Protein AF-A0A0U5CI43-F1 (afdb_monomer_lite)

Sequence (119 aa):
MDFSVCGFGSEFVKQALSRGGKVIAKLGFDFPCLIHFTEDEVRIHSEE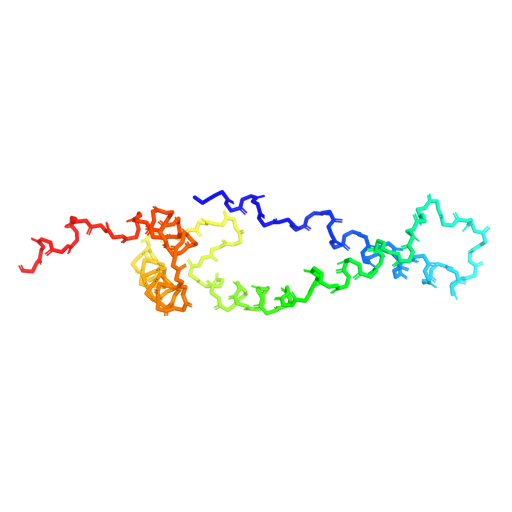SEGWNDVQDFWNSVSLIIFRGGWTLKHLYSDALALFSELRETGLKSMTGKEREDFKKQTQWVVRPDLNSSK

Structure (mmCIF, N/CA/C/O backbone):
data_AF-A0A0U5CI43-F1
#
_entry.id   AF-A0A0U5CI43-F1
#
loop_
_atom_site.group_PDB
_atom_site.id
_atom_site.type_symbol
_atom_site.label_atom_id
_atom_site.label_alt_id
_atom_site.label_comp_id
_atom_site.label_asym_id
_atom_site.label_entity_id
_atom_site.label_seq_id
_atom_site.pdbx_PDB_ins_code
_atom_site.Cartn_x
_atom_site.Cartn_y
_atom_site.Cartn_z
_atom_site.occupancy
_atom_site.B_iso_or_equiv
_atom_site.auth_seq_id
_atom_site.auth_comp_id
_atom_site.auth_asym_id
_atom_site.auth_atom_id
_atom_site.pdbx_PDB_model_num
ATOM 1 N N . MET A 1 1 ? -2.299 8.477 -0.235 1.00 31.72 1 MET A N 1
ATOM 2 C CA . MET A 1 1 ? -1.418 7.444 -0.805 1.00 31.72 1 MET A CA 1
ATOM 3 C C . MET A 1 1 ? -1.264 7.777 -2.263 1.00 31.72 1 MET A C 1
ATOM 5 O O . MET A 1 1 ? -2.241 7.718 -2.998 1.00 31.72 1 MET A O 1
ATOM 9 N N . ASP A 1 2 ? -0.088 8.265 -2.625 1.00 24.02 2 ASP A N 1
ATOM 10 C CA . ASP A 1 2 ? 0.247 8.505 -4.015 1.00 24.02 2 ASP A CA 1
ATOM 11 C C . ASP A 1 2 ? 0.630 7.148 -4.616 1.00 24.02 2 ASP A C 1
ATOM 13 O O . ASP A 1 2 ? 1.730 6.644 -4.397 1.00 24.02 2 ASP A O 1
ATOM 17 N N . PHE A 1 3 ? -0.321 6.495 -5.290 1.00 35.16 3 PHE A N 1
ATOM 18 C CA . PHE A 1 3 ? -0.072 5.225 -5.985 1.00 35.16 3 PHE A CA 1
ATOM 19 C C . PHE A 1 3 ? 0.948 5.392 -7.131 1.00 35.16 3 PHE A C 1
ATOM 21 O O . PHE A 1 3 ? 1.412 4.402 -7.690 1.00 35.16 3 PHE A O 1
ATOM 28 N N . SER A 1 4 ? 1.360 6.633 -7.433 1.00 28.25 4 SER A N 1
ATOM 29 C CA . SER A 1 4 ? 2.470 6.952 -8.331 1.00 28.25 4 SER A CA 1
ATOM 30 C C . SER A 1 4 ? 3.860 6.677 -7.734 1.00 28.25 4 SER A C 1
ATOM 32 O O . SER A 1 4 ? 4.845 6.778 -8.462 1.00 28.25 4 SER A O 1
ATOM 34 N N . VAL A 1 5 ? 3.968 6.319 -6.445 1.00 33.41 5 VAL A N 1
ATOM 35 C CA . VAL A 1 5 ? 5.243 5.934 -5.796 1.00 33.41 5 VAL A CA 1
ATOM 36 C C . VAL A 1 5 ? 5.457 4.414 -5.802 1.00 33.41 5 VAL A C 1
ATOM 38 O O . VAL A 1 5 ? 6.440 3.912 -5.265 1.00 33.41 5 VAL A O 1
ATOM 41 N N . CYS A 1 6 ? 4.601 3.643 -6.478 1.00 39.78 6 CYS A N 1
ATOM 42 C CA . CYS A 1 6 ? 5.044 2.340 -6.960 1.00 39.78 6 CYS A CA 1
ATOM 43 C C . CYS A 1 6 ? 6.098 2.604 -8.044 1.00 39.78 6 CYS A C 1
ATOM 45 O O . CYS A 1 6 ? 5.751 2.888 -9.189 1.00 39.78 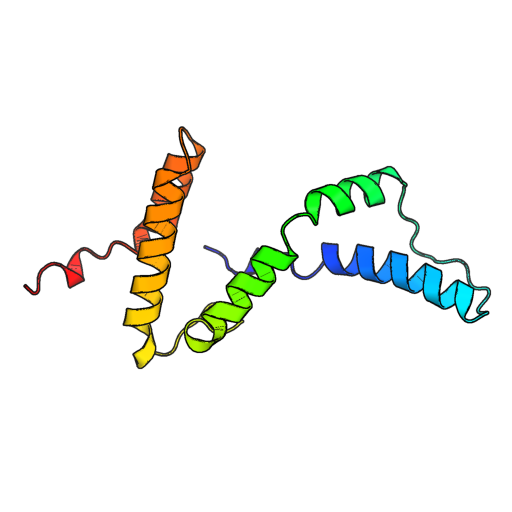6 CYS A O 1
ATOM 47 N N . GLY A 1 7 ? 7.376 2.579 -7.655 1.00 38.94 7 GLY A N 1
ATOM 48 C CA . GLY A 1 7 ? 8.564 2.767 -8.491 1.00 38.94 7 GLY A CA 1
ATOM 49 C C . GLY A 1 7 ? 8.725 1.693 -9.570 1.00 38.94 7 GLY A C 1
ATOM 50 O O . GLY A 1 7 ? 9.750 1.033 -9.658 1.00 38.94 7 GLY A O 1
ATOM 51 N N . PHE A 1 8 ? 7.724 1.538 -10.432 1.00 45.03 8 PHE A N 1
ATOM 52 C CA . PHE A 1 8 ? 7.709 0.634 -11.578 1.00 45.03 8 PHE A CA 1
ATOM 53 C C . PHE A 1 8 ? 8.745 1.007 -12.658 1.00 45.03 8 PHE A C 1
ATOM 55 O O . PHE A 1 8 ? 8.937 0.245 -13.600 1.00 45.03 8 PHE A O 1
ATOM 62 N N . GLY A 1 9 ? 9.391 2.176 -12.565 1.00 41.84 9 GLY A N 1
ATOM 63 C CA . GLY A 1 9 ? 10.177 2.754 -13.660 1.00 41.84 9 GLY A CA 1
ATOM 64 C C . GLY A 1 9 ? 11.693 2.565 -13.587 1.00 41.84 9 GLY A C 1
ATOM 65 O O . GLY A 1 9 ? 12.293 2.192 -14.586 1.00 41.84 9 GLY A O 1
ATOM 66 N N . SER A 1 10 ? 12.348 2.846 -12.456 1.00 44.06 10 SER A N 1
ATOM 67 C CA . SER A 1 10 ? 13.821 2.943 -12.420 1.00 44.06 10 SER A CA 1
ATOM 68 C C . SER A 1 10 ? 14.522 1.621 -12.110 1.00 44.06 10 SER A C 1
ATOM 70 O O . SER A 1 10 ? 15.565 1.327 -12.689 1.00 44.06 10 SER A O 1
ATOM 72 N N . GLU A 1 11 ? 13.944 0.808 -11.227 1.00 49.41 11 GLU A N 1
ATOM 73 C CA . GLU A 1 11 ? 14.626 -0.351 -10.639 1.00 49.41 11 GLU A CA 1
ATOM 74 C C . GLU A 1 11 ? 14.536 -1.589 -11.546 1.00 49.41 11 GLU A C 1
ATOM 76 O O . GLU A 1 11 ? 15.535 -2.264 -11.793 1.00 49.41 11 GLU A O 1
ATOM 81 N N . PHE A 1 12 ? 13.382 -1.808 -12.188 1.00 48.72 12 PHE A N 1
ATOM 82 C CA . PHE A 1 12 ? 13.210 -2.849 -13.210 1.00 48.72 12 PHE A CA 1
ATOM 83 C C . PHE A 1 12 ? 14.116 -2.619 -14.433 1.00 48.72 12 PHE A C 1
ATOM 85 O O . PHE A 1 12 ? 14.617 -3.565 -15.044 1.00 48.72 12 PHE A O 1
ATOM 92 N N . VAL A 1 13 ? 14.374 -1.348 -14.766 1.00 53.22 13 VAL A N 1
ATOM 93 C CA . VAL A 1 13 ? 15.249 -0.953 -15.876 1.00 53.22 13 VAL A CA 1
ATOM 94 C C . VAL A 1 13 ? 16.696 -1.363 -15.604 1.00 53.22 13 VAL A C 1
ATOM 96 O O . VAL A 1 13 ? 17.330 -1.903 -16.504 1.00 53.22 13 VAL A O 1
ATOM 99 N N . LYS A 1 14 ? 17.214 -1.230 -14.375 1.00 53.91 14 LYS A N 1
ATOM 100 C CA . LYS A 1 14 ? 18.587 -1.667 -14.053 1.00 53.91 14 LYS A CA 1
ATOM 101 C C . LYS A 1 14 ? 18.766 -3.182 -14.190 1.00 53.91 14 LYS A C 1
ATOM 103 O O . LYS A 1 14 ? 19.728 -3.632 -14.819 1.00 53.91 14 LYS A O 1
ATOM 108 N N . GLN A 1 15 ? 17.813 -3.977 -13.693 1.00 52.88 15 GLN A N 1
ATOM 109 C CA . GLN A 1 15 ? 17.864 -5.438 -13.834 1.00 52.88 15 GLN A CA 1
ATOM 110 C C . GLN A 1 15 ? 17.748 -5.882 -15.298 1.00 52.88 15 GLN A C 1
ATOM 112 O O . GLN A 1 15 ? 18.499 -6.753 -15.751 1.00 52.88 15 GLN A O 1
ATOM 117 N N . ALA A 1 16 ? 16.833 -5.264 -16.051 1.00 57.28 16 ALA A N 1
ATOM 118 C CA . ALA A 1 16 ? 16.646 -5.523 -17.473 1.00 57.28 16 ALA A CA 1
ATOM 119 C C . ALA A 1 16 ? 17.876 -5.121 -18.300 1.00 57.28 16 ALA A C 1
ATOM 121 O O . ALA A 1 16 ? 18.238 -5.850 -19.218 1.00 57.28 16 ALA A O 1
ATOM 122 N N . LEU A 1 17 ? 18.560 -4.026 -17.954 1.00 58.50 17 LEU A N 1
ATOM 123 C CA . LEU A 1 17 ? 19.790 -3.579 -18.616 1.00 58.50 17 LEU A CA 1
ATOM 124 C C . LEU A 1 17 ? 20.984 -4.490 -18.305 1.00 58.50 17 LEU A C 1
ATOM 126 O O . LEU A 1 17 ? 21.727 -4.836 -19.219 1.00 58.50 17 LEU A O 1
ATOM 130 N N . SER A 1 18 ? 21.135 -4.958 -17.062 1.00 59.31 18 SER A N 1
ATOM 131 C CA . SER A 1 18 ? 22.182 -5.928 -16.699 1.00 59.31 18 SER A CA 1
ATOM 132 C C . SER A 1 18 ? 21.986 -7.277 -17.410 1.00 59.31 18 SER A C 1
ATOM 134 O O . SER A 1 18 ? 22.925 -7.843 -17.978 1.00 59.31 18 SER A O 1
ATOM 136 N N . ARG A 1 19 ? 20.744 -7.782 -17.465 1.00 56.88 19 ARG A N 1
ATOM 137 C CA . ARG A 1 19 ? 20.403 -8.989 -18.243 1.00 56.88 19 ARG A CA 1
ATOM 138 C C . ARG A 1 19 ? 20.527 -8.748 -19.751 1.00 56.88 19 ARG A C 1
ATOM 140 O O . ARG A 1 19 ? 21.056 -9.603 -20.454 1.00 56.88 19 ARG A O 1
ATOM 147 N N . GLY A 1 20 ? 20.096 -7.586 -20.235 1.00 57.12 20 GLY A N 1
ATOM 148 C CA . GLY A 1 20 ? 20.171 -7.167 -21.633 1.00 57.12 20 GLY A CA 1
ATOM 149 C C . GLY A 1 20 ? 21.607 -7.078 -22.142 1.00 57.12 20 GLY A C 1
ATOM 150 O O . GLY A 1 20 ? 21.906 -7.652 -23.182 1.00 57.12 20 GLY A O 1
ATOM 151 N N . GLY A 1 21 ? 22.524 -6.479 -21.377 1.00 57.69 21 GLY A N 1
ATOM 152 C CA . GLY A 1 21 ? 23.954 -6.437 -21.703 1.00 57.69 21 GLY A CA 1
ATOM 153 C C . GLY A 1 21 ? 24.582 -7.833 -21.801 1.00 57.69 21 GLY A C 1
ATOM 154 O O . GLY A 1 21 ? 25.317 -8.119 -22.744 1.00 57.69 21 GLY A O 1
ATOM 155 N N . LYS A 1 22 ? 24.212 -8.752 -20.895 1.00 56.38 22 LYS A N 1
ATOM 156 C CA . LYS A 1 22 ? 24.631 -10.167 -20.955 1.00 56.38 22 LYS A CA 1
ATOM 157 C C . LYS A 1 22 ? 24.060 -10.902 -22.176 1.00 56.38 22 LYS A C 1
ATOM 159 O O . LYS A 1 22 ? 24.739 -11.751 -22.749 1.00 56.38 22 LYS A O 1
ATOM 164 N N . VAL A 1 23 ? 22.831 -10.586 -22.590 1.00 55.38 23 VAL A N 1
ATOM 165 C CA . VAL A 1 23 ? 22.187 -11.157 -23.786 1.00 55.38 23 VAL A CA 1
ATOM 166 C C . VAL A 1 23 ? 22.812 -10.610 -25.072 1.00 55.38 23 VAL A C 1
ATOM 168 O O . VAL A 1 23 ? 23.079 -11.391 -25.976 1.00 55.38 23 VAL A O 1
ATOM 171 N N . ILE A 1 24 ? 23.124 -9.314 -25.143 1.00 54.94 24 ILE A N 1
ATOM 172 C CA . ILE A 1 24 ? 23.777 -8.679 -26.302 1.00 54.94 24 ILE A CA 1
ATOM 173 C C . ILE A 1 24 ? 25.181 -9.261 -26.529 1.00 54.94 24 ILE A C 1
ATOM 175 O O . ILE A 1 24 ? 25.501 -9.648 -27.652 1.00 54.94 24 ILE A O 1
ATOM 179 N N . ALA A 1 25 ? 25.969 -9.437 -25.461 1.00 56.78 25 ALA A N 1
ATOM 180 C CA . ALA A 1 25 ? 27.268 -10.110 -25.536 1.00 56.78 25 ALA A CA 1
ATOM 181 C C . ALA A 1 25 ? 27.139 -11.575 -26.004 1.00 56.78 25 ALA A C 1
ATOM 183 O O . ALA A 1 25 ? 27.936 -12.057 -26.805 1.00 56.78 25 ALA A O 1
ATOM 184 N N . LYS A 1 26 ? 26.091 -12.284 -25.558 1.00 55.19 26 LYS A N 1
ATOM 185 C CA . LYS A 1 26 ? 25.797 -13.667 -25.975 1.00 55.19 26 LYS A CA 1
ATOM 186 C C . LYS A 1 26 ? 25.285 -13.775 -27.421 1.00 55.19 26 LYS A C 1
ATOM 188 O O . LYS A 1 26 ? 25.399 -14.843 -28.016 1.00 55.19 26 LYS A O 1
ATOM 193 N N . LEU A 1 27 ? 24.743 -12.693 -27.981 1.00 60.94 27 LEU A N 1
ATOM 194 C CA . LEU A 1 27 ? 24.271 -12.591 -29.368 1.00 60.94 27 LEU A CA 1
ATOM 195 C C . LEU A 1 27 ? 25.366 -12.140 -30.356 1.00 60.94 27 LEU A C 1
ATOM 197 O O . LEU A 1 27 ? 25.078 -11.997 -31.541 1.00 60.94 27 LEU A O 1
ATOM 201 N N . GLY A 1 28 ? 26.613 -11.957 -29.900 1.00 55.22 28 GLY A N 1
ATOM 202 C CA . GLY A 1 28 ? 27.767 -11.703 -30.772 1.00 55.22 28 GLY A CA 1
ATOM 203 C C . GLY A 1 28 ? 27.931 -10.252 -31.235 1.00 55.22 28 GLY A C 1
ATOM 204 O O . GLY A 1 28 ? 28.656 -10.006 -32.196 1.00 55.22 28 GLY A O 1
ATOM 205 N N . PHE A 1 29 ? 27.276 -9.293 -30.575 1.00 60.50 29 PHE A N 1
ATOM 206 C CA . PHE A 1 29 ? 27.483 -7.867 -30.834 1.00 60.50 29 PHE A CA 1
ATOM 207 C C . PHE A 1 29 ? 28.591 -7.310 -29.930 1.00 60.50 29 PHE A C 1
ATOM 209 O O . PHE A 1 29 ? 28.474 -7.358 -28.707 1.00 60.50 29 PHE A O 1
ATOM 216 N N . ASP A 1 30 ? 29.641 -6.755 -30.540 1.00 56.06 30 ASP A N 1
ATOM 217 C CA . ASP A 1 30 ? 30.842 -6.232 -29.869 1.00 56.06 30 ASP A CA 1
ATOM 218 C C . ASP A 1 30 ? 30.764 -4.709 -29.648 1.00 56.06 30 ASP A C 1
ATOM 220 O O . ASP A 1 30 ? 31.630 -3.940 -30.063 1.00 56.06 30 ASP A O 1
ATOM 224 N N . PHE A 1 31 ? 29.667 -4.245 -29.047 1.00 62.38 31 PHE A N 1
ATOM 225 C CA . PHE A 1 31 ? 29.576 -2.867 -28.560 1.00 62.38 31 PHE A CA 1
ATOM 226 C C . PHE A 1 31 ? 29.706 -2.874 -27.036 1.00 62.38 31 PHE A C 1
ATOM 228 O O . PHE A 1 31 ? 29.003 -3.650 -26.378 1.00 62.38 31 PHE A O 1
ATOM 235 N N . PRO A 1 32 ? 30.565 -2.021 -26.444 1.00 58.50 32 PRO A N 1
ATOM 236 C CA . PRO A 1 32 ? 30.669 -1.931 -24.997 1.00 58.50 32 PRO A CA 1
ATOM 237 C C . PRO A 1 32 ? 29.312 -1.510 -24.425 1.00 58.50 32 PRO A C 1
ATOM 239 O O . PRO A 1 32 ? 28.691 -0.556 -24.900 1.00 58.50 32 PRO A O 1
ATOM 242 N N . CYS A 1 33 ? 28.830 -2.237 -23.416 1.00 61.03 33 CYS A N 1
ATOM 243 C CA . CYS A 1 33 ? 27.605 -1.877 -22.713 1.00 61.03 33 CYS A CA 1
ATOM 244 C C . CYS A 1 33 ? 27.801 -0.500 -22.069 1.00 61.03 33 CYS A C 1
ATOM 246 O O . CYS A 1 33 ? 28.511 -0.382 -21.081 1.00 61.03 33 CYS A O 1
ATOM 248 N N . LEU A 1 34 ? 27.177 0.542 -22.625 1.00 62.88 34 LEU A N 1
ATOM 249 C CA . LEU A 1 34 ? 27.364 1.935 -22.186 1.00 62.88 34 LEU A CA 1
ATOM 250 C C . LEU A 1 34 ? 26.899 2.202 -20.746 1.00 62.88 34 LEU A C 1
ATOM 252 O O . LEU A 1 34 ? 27.186 3.257 -20.187 1.00 62.88 34 LEU A O 1
ATOM 256 N N . ILE A 1 35 ? 26.165 1.260 -20.156 1.00 64.69 35 ILE A N 1
ATOM 257 C CA . ILE A 1 35 ? 25.661 1.332 -18.791 1.00 64.69 35 ILE A CA 1
ATOM 258 C C . ILE A 1 35 ? 26.384 0.252 -17.990 1.00 64.69 35 ILE A C 1
ATOM 260 O O . ILE A 1 35 ? 26.134 -0.941 -18.173 1.00 64.69 35 ILE A O 1
ATOM 264 N N . HIS A 1 36 ? 27.294 0.683 -17.122 1.00 68.69 36 HIS A N 1
ATOM 265 C CA . HIS A 1 36 ? 27.996 -0.178 -16.180 1.00 68.69 36 HIS A CA 1
ATOM 266 C C . HIS A 1 36 ? 27.439 0.061 -14.783 1.00 68.69 36 HIS A C 1
ATOM 268 O O . HIS A 1 36 ? 27.417 1.196 -14.316 1.00 68.69 36 HIS A O 1
ATOM 274 N N . PHE A 1 37 ? 27.008 -1.016 -14.134 1.00 73.12 37 PHE A N 1
ATOM 275 C CA . PHE A 1 37 ? 26.686 -1.011 -12.714 1.00 73.12 37 PHE A CA 1
ATOM 276 C C . PHE A 1 37 ? 27.894 -1.529 -11.943 1.00 73.12 37 PHE A C 1
ATOM 278 O O . PHE A 1 37 ? 28.542 -2.491 -12.364 1.00 73.12 37 PHE A O 1
ATOM 285 N N . THR A 1 38 ? 28.195 -0.892 -10.824 1.00 80.69 38 THR A N 1
ATOM 286 C CA . THR A 1 38 ? 29.129 -1.418 -9.833 1.00 80.69 38 THR A CA 1
ATOM 287 C C . THR A 1 38 ? 28.543 -2.669 -9.176 1.00 80.69 38 THR A C 1
ATOM 289 O O . THR A 1 38 ? 27.326 -2.862 -9.139 1.00 80.69 38 THR A O 1
ATOM 292 N N . GLU A 1 39 ? 29.405 -3.529 -8.637 1.00 79.44 39 GLU A N 1
ATOM 293 C CA . GLU A 1 39 ? 28.957 -4.729 -7.916 1.00 79.44 39 GLU A CA 1
ATOM 294 C C . GLU A 1 39 ? 28.063 -4.360 -6.718 1.00 79.44 39 GLU A C 1
ATOM 296 O O . GLU A 1 39 ? 27.070 -5.032 -6.449 1.00 79.44 39 GLU A O 1
ATOM 301 N N . ASP A 1 40 ? 28.358 -3.238 -6.053 1.00 81.06 40 ASP A N 1
ATOM 302 C CA . ASP A 1 40 ? 27.536 -2.710 -4.964 1.00 81.06 40 ASP A CA 1
ATOM 303 C C . ASP A 1 40 ? 26.140 -2.288 -5.431 1.00 81.06 40 ASP A C 1
ATOM 305 O O . ASP A 1 40 ? 25.161 -2.604 -4.760 1.00 81.06 40 ASP A O 1
ATOM 309 N N . GLU A 1 41 ? 26.014 -1.635 -6.590 1.00 76.38 41 GLU A N 1
ATOM 310 C CA . GLU A 1 41 ? 24.704 -1.297 -7.162 1.00 76.38 41 GLU A CA 1
ATOM 311 C C . GLU A 1 41 ? 23.900 -2.550 -7.517 1.00 76.38 41 GLU A C 1
ATOM 313 O O . GLU A 1 41 ? 22.692 -2.584 -7.294 1.00 76.38 41 GLU A O 1
ATOM 318 N N . VAL A 1 42 ? 24.553 -3.596 -8.034 1.00 76.56 42 VAL A N 1
ATOM 319 C CA . VAL A 1 42 ? 23.894 -4.878 -8.330 1.00 76.56 42 VAL A CA 1
ATOM 320 C C . VAL A 1 42 ? 23.438 -5.573 -7.044 1.00 76.56 42 VAL A C 1
ATOM 322 O O . VAL A 1 42 ? 22.323 -6.095 -7.000 1.00 76.56 42 VAL A O 1
ATOM 325 N N . ARG A 1 43 ? 24.270 -5.563 -5.996 1.00 81.81 43 ARG A N 1
ATOM 326 C CA . ARG A 1 43 ? 23.951 -6.152 -4.691 1.00 81.81 43 ARG A CA 1
ATOM 327 C C . ARG A 1 43 ? 22.792 -5.425 -4.010 1.00 81.81 43 ARG A C 1
ATOM 329 O O . ARG A 1 43 ? 21.816 -6.079 -3.656 1.00 81.81 43 ARG A O 1
ATOM 336 N N . ILE A 1 44 ? 22.873 -4.097 -3.884 1.00 79.31 44 ILE A N 1
ATOM 337 C CA . ILE A 1 44 ? 21.809 -3.260 -3.301 1.00 79.31 44 ILE A CA 1
ATOM 338 C C . ILE A 1 44 ? 20.504 -3.488 -4.058 1.00 79.31 44 ILE A C 1
ATOM 340 O O . ILE A 1 44 ? 19.471 -3.724 -3.447 1.00 79.31 44 ILE A O 1
ATOM 344 N N . HIS A 1 45 ? 20.563 -3.512 -5.389 1.00 74.62 45 HIS A N 1
ATOM 345 C CA . HIS A 1 45 ? 19.391 -3.785 -6.206 1.00 74.62 45 HIS A CA 1
ATOM 346 C C . HIS A 1 45 ? 18.790 -5.169 -5.925 1.00 74.62 45 HIS A C 1
ATOM 348 O O . HIS A 1 45 ? 17.574 -5.304 -5.847 1.00 74.62 45 HIS A O 1
ATOM 354 N N . SER A 1 46 ? 19.618 -6.206 -5.768 1.00 75.62 46 SER A N 1
ATOM 355 C CA . SER A 1 46 ? 19.130 -7.545 -5.432 1.00 75.62 46 SER A CA 1
ATOM 356 C C . SER A 1 46 ? 18.412 -7.561 -4.081 1.00 75.62 46 SER A C 1
ATOM 358 O O . SER A 1 46 ? 17.339 -8.152 -3.993 1.00 75.62 46 SER A O 1
ATOM 360 N N . GLU A 1 47 ? 18.983 -6.904 -3.068 1.00 79.38 47 GLU A N 1
ATOM 361 C CA . GLU A 1 47 ? 18.417 -6.782 -1.716 1.00 79.38 47 GLU A CA 1
ATOM 362 C C . GLU A 1 47 ? 17.102 -5.986 -1.730 1.00 79.38 47 GLU A C 1
ATOM 364 O O . GLU A 1 47 ? 16.097 -6.434 -1.189 1.00 79.38 47 GLU A O 1
ATOM 369 N N . GLU A 1 48 ? 17.068 -4.842 -2.416 1.00 78.81 48 GLU A N 1
ATOM 370 C CA . GLU A 1 48 ? 15.858 -4.025 -2.547 1.00 78.81 48 GLU A CA 1
ATOM 371 C C . GLU A 1 48 ? 14.787 -4.697 -3.408 1.00 78.81 48 GLU A C 1
ATOM 373 O O . GLU A 1 48 ? 13.610 -4.417 -3.210 1.00 78.81 48 GLU A O 1
ATOM 378 N N . SER A 1 49 ? 15.170 -5.565 -4.356 1.00 73.06 49 SER A N 1
ATOM 379 C CA . SER A 1 49 ? 14.247 -6.299 -5.234 1.00 73.06 49 SER A CA 1
ATOM 380 C C . SER A 1 49 ? 13.545 -7.480 -4.549 1.00 73.06 49 SER A C 1
ATOM 382 O O . SER A 1 49 ? 12.590 -8.036 -5.105 1.00 73.06 49 SER A O 1
ATOM 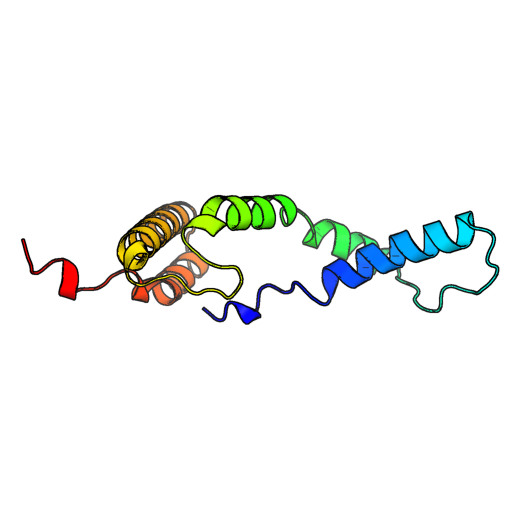384 N N . GLU A 1 50 ? 13.975 -7.855 -3.343 1.00 78.75 50 GLU A N 1
ATOM 385 C CA . GLU A 1 50 ? 13.349 -8.929 -2.579 1.00 78.75 50 GLU A CA 1
ATOM 386 C C . GLU A 1 50 ? 11.893 -8.568 -2.222 1.00 78.75 50 GLU A C 1
ATOM 388 O O . GLU A 1 50 ? 11.577 -7.444 -1.838 1.00 78.75 50 GLU A O 1
ATOM 393 N N . GLY A 1 51 ? 10.967 -9.510 -2.416 1.00 77.19 51 GLY A N 1
ATOM 394 C CA . GLY A 1 51 ? 9.536 -9.310 -2.148 1.00 77.19 51 GLY A CA 1
ATOM 395 C C . GLY A 1 51 ? 8.751 -8.539 -3.220 1.00 77.19 51 GLY A C 1
ATOM 396 O O . GLY A 1 51 ? 7.522 -8.515 -3.165 1.00 77.19 51 GLY A O 1
ATOM 397 N N . TRP A 1 52 ? 9.388 -7.962 -4.249 1.00 81.44 52 TRP A N 1
ATOM 398 C CA . TRP A 1 52 ? 8.643 -7.247 -5.302 1.00 81.44 52 TRP A CA 1
ATOM 399 C C . TRP A 1 52 ? 7.751 -8.155 -6.149 1.00 81.44 52 TRP A C 1
ATOM 401 O O . TRP A 1 52 ? 6.689 -7.712 -6.588 1.00 81.44 52 TRP A O 1
ATOM 411 N N . ASN A 1 53 ? 8.144 -9.415 -6.358 1.00 81.12 53 ASN A N 1
ATOM 412 C CA . ASN A 1 53 ? 7.280 -10.397 -7.019 1.00 81.12 53 ASN A CA 1
ATOM 413 C C . ASN A 1 53 ? 6.008 -10.641 -6.196 1.00 81.12 53 ASN A C 1
ATOM 415 O O . ASN A 1 53 ? 4.920 -10.624 -6.759 1.00 81.12 53 ASN A O 1
ATOM 419 N N . ASP A 1 54 ? 6.126 -10.747 -4.871 1.00 85.19 54 ASP A N 1
ATOM 420 C CA . ASP A 1 54 ? 4.976 -10.945 -3.984 1.00 85.19 54 ASP A CA 1
ATOM 421 C C . ASP A 1 54 ? 4.051 -9.720 -3.990 1.00 85.19 54 ASP A C 1
ATOM 423 O O . ASP A 1 54 ? 2.829 -9.852 -4.042 1.00 85.19 54 ASP A O 1
ATOM 427 N N . VAL A 1 55 ? 4.622 -8.507 -4.014 1.00 84.69 55 VAL A N 1
ATOM 428 C CA . VAL A 1 55 ? 3.855 -7.259 -4.169 1.00 84.69 55 VAL A CA 1
ATOM 429 C C . VAL A 1 55 ? 3.129 -7.227 -5.518 1.00 84.69 55 VAL A C 1
ATOM 431 O O . VAL A 1 55 ? 1.962 -6.834 -5.590 1.00 84.69 55 VAL A O 1
ATOM 434 N N . GLN A 1 56 ? 3.790 -7.649 -6.596 1.00 84.69 56 GLN A N 1
ATOM 435 C CA . GLN A 1 56 ? 3.196 -7.718 -7.928 1.00 84.69 56 GLN A CA 1
ATOM 436 C C . GLN A 1 56 ? 2.063 -8.751 -7.995 1.00 84.69 56 GLN A C 1
ATOM 438 O O . GLN A 1 56 ? 1.002 -8.448 -8.549 1.00 84.69 56 GLN A O 1
ATOM 443 N N . ASP A 1 57 ? 2.264 -9.937 -7.425 1.00 87.56 57 ASP A N 1
ATOM 444 C CA . ASP A 1 57 ? 1.274 -11.013 -7.374 1.00 87.56 57 ASP A CA 1
ATOM 445 C C . ASP A 1 57 ? 0.068 -10.619 -6.524 1.00 87.56 57 ASP A C 1
ATOM 447 O O . ASP A 1 57 ? -1.077 -10.838 -6.931 1.00 87.56 57 ASP A O 1
ATOM 451 N N . PHE A 1 58 ? 0.300 -9.927 -5.407 1.00 88.50 58 PHE A N 1
ATOM 452 C CA . PHE A 1 58 ? -0.760 -9.322 -4.616 1.00 88.50 58 PHE A CA 1
ATOM 453 C C . PHE A 1 58 ? -1.610 -8.356 -5.458 1.00 88.50 58 PHE A C 1
ATOM 455 O O . PHE A 1 58 ? -2.828 -8.530 -5.542 1.00 88.50 58 PHE A O 1
ATOM 462 N N . TRP A 1 59 ? -0.999 -7.382 -6.145 1.00 88.19 59 TRP A N 1
ATOM 463 C CA . TRP A 1 59 ? -1.754 -6.429 -6.972 1.00 88.19 59 TRP A CA 1
ATOM 464 C C . TRP A 1 59 ? -2.462 -7.091 -8.158 1.00 88.19 59 TRP A C 1
ATOM 466 O O . TRP A 1 59 ? -3.568 -6.686 -8.519 1.00 88.19 59 TRP A O 1
ATOM 476 N N . ASN A 1 60 ? -1.871 -8.140 -8.733 1.00 89.44 60 ASN A N 1
ATOM 477 C CA . ASN A 1 60 ? -2.523 -8.951 -9.758 1.00 89.44 60 ASN A CA 1
ATOM 478 C C . ASN A 1 60 ? -3.760 -9.670 -9.202 1.00 89.44 60 ASN A C 1
ATOM 480 O O . ASN A 1 60 ? -4.801 -9.689 -9.865 1.00 89.44 60 ASN A O 1
ATOM 484 N N . SER A 1 61 ? -3.683 -10.203 -7.978 1.00 92.25 61 SER A N 1
ATOM 485 C CA . SER A 1 61 ? -4.789 -10.923 -7.335 1.00 92.25 61 SER A CA 1
ATOM 486 C C . SER A 1 61 ? -6.014 -10.039 -7.068 1.00 92.25 61 SER A C 1
ATOM 488 O O . SER A 1 61 ? -7.145 -10.512 -7.163 1.00 92.25 61 SER A O 1
ATOM 490 N N . VAL A 1 62 ? -5.811 -8.739 -6.820 1.00 92.62 62 VAL A N 1
ATOM 491 C CA . VAL A 1 62 ? -6.896 -7.777 -6.543 1.00 92.62 62 VAL A CA 1
ATOM 492 C C . VAL A 1 62 ? -7.315 -6.955 -7.767 1.00 92.62 62 VAL A C 1
ATOM 494 O O . VAL A 1 62 ? -8.151 -6.056 -7.654 1.00 92.62 62 VAL A O 1
ATOM 497 N N . SER A 1 63 ? -6.779 -7.271 -8.951 1.00 92.12 63 SER A N 1
ATOM 498 C CA . SER A 1 63 ? -7.000 -6.510 -10.193 1.00 92.12 63 SER A CA 1
ATOM 499 C C . SER A 1 63 ? -8.457 -6.475 -10.674 1.00 92.12 63 SER A C 1
ATOM 501 O O . SER A 1 63 ? -8.839 -5.589 -11.438 1.00 92.12 63 SER A O 1
ATOM 503 N N . LEU A 1 64 ? -9.287 -7.408 -10.198 1.00 92.69 64 LEU A N 1
ATOM 504 C CA . LEU A 1 64 ? -10.730 -7.431 -10.456 1.00 92.69 64 LEU A CA 1
ATOM 505 C C . LEU A 1 64 ? -11.494 -6.356 -9.670 1.00 92.69 64 LEU A C 1
ATOM 507 O O . LEU A 1 64 ? -12.613 -6.018 -10.042 1.00 92.69 64 LEU A O 1
ATOM 51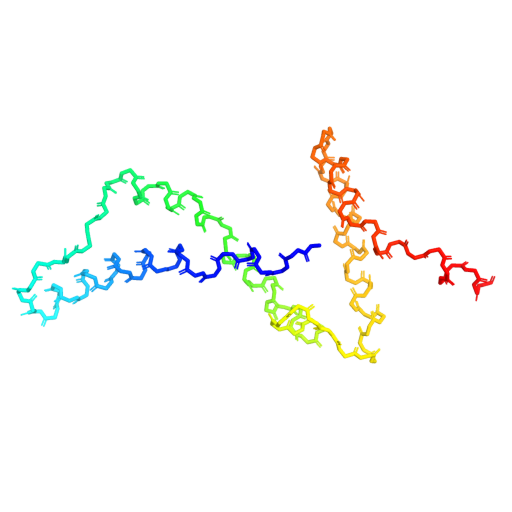1 N N . ILE A 1 65 ? -10.898 -5.830 -8.597 1.00 93.44 65 ILE A N 1
ATOM 512 C CA . ILE A 1 65 ? -11.499 -4.842 -7.692 1.00 93.44 65 ILE A CA 1
ATOM 513 C C . ILE A 1 65 ? -10.816 -3.482 -7.868 1.00 93.44 65 ILE A C 1
ATOM 515 O O . ILE A 1 65 ? -11.488 -2.449 -7.926 1.00 93.44 65 ILE A O 1
ATOM 519 N N . ILE A 1 66 ? -9.484 -3.472 -7.969 1.00 92.62 66 ILE A N 1
ATOM 520 C CA . ILE A 1 66 ? -8.657 -2.272 -8.115 1.00 92.62 66 ILE A CA 1
ATOM 521 C C . ILE A 1 66 ? -7.928 -2.322 -9.456 1.00 92.62 66 ILE A C 1
ATOM 523 O O . ILE A 1 66 ? -7.070 -3.171 -9.684 1.00 92.62 66 ILE A O 1
ATOM 527 N N . PHE A 1 67 ? -8.229 -1.379 -10.344 1.00 89.12 67 PHE A N 1
ATOM 528 C CA . PHE A 1 67 ? -7.553 -1.284 -11.633 1.00 89.12 67 PHE A CA 1
ATOM 529 C C . PHE A 1 67 ? -6.120 -0.780 -11.460 1.00 89.12 67 PHE A C 1
ATOM 531 O O . PHE A 1 67 ? -5.818 -0.010 -10.548 1.00 89.12 67 PHE A O 1
ATOM 538 N N . ARG A 1 68 ? -5.248 -1.134 -12.413 1.00 84.38 68 ARG A N 1
ATOM 539 C CA . ARG A 1 68 ? -3.813 -0.786 -12.428 1.00 84.38 68 ARG A CA 1
ATOM 540 C C . ARG A 1 68 ? -3.510 0.704 -12.194 1.00 84.38 68 ARG A C 1
ATOM 542 O O . ARG A 1 68 ? -2.429 1.034 -11.729 1.00 84.38 68 ARG A O 1
ATOM 549 N N . GLY A 1 69 ? -4.447 1.598 -12.511 1.00 83.19 69 GLY A N 1
ATOM 550 C CA . GLY A 1 69 ? -4.322 3.039 -12.266 1.00 83.19 69 GLY A CA 1
ATOM 551 C C . GLY A 1 69 ? -4.673 3.500 -10.845 1.00 83.19 69 GLY A C 1
ATOM 552 O O . GLY A 1 69 ? -4.781 4.702 -10.632 1.00 83.19 69 GLY A O 1
ATOM 553 N N . GLY A 1 70 ? -4.918 2.591 -9.897 1.00 83.94 70 GLY A N 1
ATOM 554 C CA . GLY A 1 70 ? -5.265 2.935 -8.513 1.00 83.94 70 GLY A CA 1
ATOM 555 C C . GLY A 1 70 ? -6.707 3.419 -8.326 1.00 83.94 70 GLY A C 1
ATOM 556 O O . GLY A 1 70 ? -7.001 4.136 -7.373 1.00 83.94 70 GLY A O 1
ATOM 557 N N . TRP A 1 71 ? -7.615 3.051 -9.231 1.00 88.62 71 TRP A N 1
ATOM 558 C CA . TRP A 1 71 ? -9.034 3.410 -9.170 1.00 88.62 71 TRP A CA 1
ATOM 559 C C . TRP A 1 71 ? -9.923 2.162 -9.219 1.00 88.62 71 TRP A C 1
ATOM 561 O O . TRP A 1 71 ? -9.478 1.084 -9.606 1.00 88.62 71 TRP A O 1
ATOM 571 N N . THR A 1 72 ? -11.186 2.301 -8.815 1.00 93.56 72 THR A N 1
ATOM 572 C CA . THR A 1 72 ? -12.198 1.231 -8.834 1.00 93.56 72 THR A CA 1
ATOM 573 C C . THR A 1 72 ? -13.496 1.731 -9.467 1.00 93.56 72 THR A C 1
ATOM 575 O O . THR A 1 72 ? -13.740 2.939 -9.534 1.00 93.56 72 THR A O 1
ATOM 578 N N . LEU A 1 73 ? -14.340 0.817 -9.949 1.00 92.44 73 LEU A N 1
ATOM 579 C CA . LEU A 1 73 ? -15.673 1.162 -10.442 1.00 92.44 73 LEU A CA 1
ATOM 580 C C . LEU A 1 73 ? -16.624 1.387 -9.267 1.00 92.44 73 LEU A C 1
ATOM 582 O O . LEU A 1 73 ? -16.526 0.735 -8.233 1.00 92.44 73 LEU A O 1
ATOM 586 N N . LYS A 1 74 ? -17.616 2.265 -9.447 1.00 93.81 74 LYS A N 1
ATOM 587 C CA . LYS A 1 74 ? -18.584 2.608 -8.391 1.00 93.81 74 LYS A CA 1
ATOM 588 C C . LYS A 1 74 ? -19.260 1.382 -7.761 1.00 93.81 74 LYS A C 1
ATOM 590 O O . LYS A 1 74 ? -19.485 1.377 -6.558 1.00 93.81 74 LYS A O 1
ATOM 595 N N . HIS A 1 75 ? -19.586 0.363 -8.557 1.00 94.69 75 HIS A N 1
ATOM 596 C CA . HIS A 1 75 ? -20.248 -0.847 -8.057 1.00 94.69 75 HIS A CA 1
ATOM 597 C C . HIS A 1 75 ? -19.313 -1.778 -7.266 1.00 94.69 75 HIS A C 1
ATOM 599 O O . HIS A 1 75 ? -19.807 -2.567 -6.475 1.00 94.69 75 HIS A O 1
ATOM 605 N N . LEU A 1 76 ? -17.993 -1.646 -7.437 1.00 93.88 76 LEU A N 1
ATOM 606 C CA . LEU A 1 76 ? -16.953 -2.388 -6.710 1.00 93.88 76 LEU A CA 1
ATOM 607 C C . LEU A 1 76 ? -16.390 -1.587 -5.528 1.00 93.88 76 LEU A C 1
ATOM 609 O O . LEU A 1 76 ? -15.503 -2.046 -4.817 1.00 93.88 76 LEU A O 1
ATOM 613 N N . TYR A 1 77 ? -16.889 -0.368 -5.311 1.00 91.44 77 TYR A N 1
ATOM 614 C CA . TYR A 1 77 ? -16.367 0.542 -4.297 1.00 91.44 77 TYR A CA 1
ATOM 615 C C . TYR A 1 77 ? -16.457 -0.041 -2.879 1.00 91.44 77 TYR A C 1
ATOM 617 O O . TYR A 1 77 ? -15.535 0.127 -2.082 1.00 91.44 77 TYR A O 1
ATOM 625 N N . SER A 1 78 ? -17.543 -0.754 -2.570 1.00 92.38 78 SER A N 1
ATOM 626 C CA . SER A 1 78 ? -17.698 -1.437 -1.282 1.00 92.38 78 SER A CA 1
ATOM 627 C C . SER A 1 78 ? -16.688 -2.574 -1.108 1.00 92.38 78 SER A C 1
ATOM 629 O O . SER A 1 78 ? -16.107 -2.697 -0.032 1.00 92.38 78 SER A O 1
ATOM 631 N N . ASP A 1 79 ? -16.417 -3.343 -2.164 1.00 93.69 79 ASP A N 1
ATOM 632 C CA . ASP A 1 79 ? -15.434 -4.434 -2.138 1.00 93.69 79 ASP A CA 1
ATOM 633 C C . ASP A 1 79 ? -14.010 -3.886 -1.985 1.00 93.69 79 ASP A C 1
ATOM 635 O O . ASP A 1 79 ? -13.219 -4.388 -1.187 1.00 93.69 79 ASP A O 1
ATOM 639 N N . ALA A 1 80 ? -13.702 -2.784 -2.675 1.00 93.12 80 ALA A N 1
ATOM 640 C CA . ALA A 1 80 ? -12.450 -2.053 -2.514 1.00 93.12 80 ALA A CA 1
ATOM 641 C C . ALA A 1 80 ? -12.264 -1.559 -1.070 1.00 93.12 80 ALA A C 1
ATOM 643 O O . ALA A 1 80 ? -11.191 -1.722 -0.488 1.00 93.12 80 ALA A O 1
ATOM 644 N N . LEU A 1 81 ? -13.306 -0.979 -0.465 1.00 93.44 81 LEU A N 1
ATOM 645 C CA . LEU A 1 81 ? -13.263 -0.550 0.934 1.00 93.44 81 LEU A CA 1
ATOM 646 C C . LEU A 1 81 ? -13.063 -1.721 1.899 1.00 93.44 81 LEU A C 1
ATOM 648 O O . LEU A 1 81 ? -12.304 -1.574 2.859 1.00 93.44 81 LEU A O 1
ATOM 652 N N . ALA A 1 82 ? -13.712 -2.862 1.661 1.00 93.94 82 ALA A N 1
ATOM 653 C CA . ALA A 1 82 ? -13.545 -4.058 2.481 1.00 93.94 82 ALA A CA 1
ATOM 654 C C . ALA A 1 82 ? -12.094 -4.564 2.432 1.00 93.94 82 ALA A C 1
ATOM 656 O O . ALA A 1 82 ? -11.469 -4.717 3.482 1.00 93.94 82 ALA A O 1
ATOM 657 N N . LEU A 1 83 ? -11.523 -4.689 1.227 1.00 93.50 83 LEU A N 1
ATOM 658 C CA . LEU A 1 83 ? -10.120 -5.055 1.017 1.00 93.50 83 LEU A CA 1
ATOM 659 C C . LEU A 1 83 ? -9.166 -4.125 1.783 1.00 93.50 83 LEU A C 1
ATOM 661 O O . LEU A 1 83 ? -8.332 -4.581 2.563 1.00 93.50 83 LEU A O 1
ATOM 665 N N . PHE A 1 84 ? -9.292 -2.806 1.605 1.00 93.75 84 PHE A N 1
ATOM 666 C CA . PHE A 1 84 ? -8.413 -1.853 2.293 1.00 93.75 84 PHE A CA 1
ATOM 667 C C . PHE A 1 84 ? -8.628 -1.824 3.813 1.00 93.75 84 PHE A C 1
ATOM 669 O O . PHE A 1 84 ? -7.692 -1.506 4.550 1.00 93.75 84 PHE A O 1
ATOM 676 N N . SER A 1 85 ? -9.823 -2.174 4.297 1.00 94.56 85 SER A N 1
ATOM 677 C CA . SER A 1 85 ? -10.099 -2.303 5.733 1.00 94.56 85 SER A CA 1
ATOM 678 C C . SER A 1 85 ? -9.347 -3.482 6.338 1.00 94.56 85 SER A C 1
ATOM 680 O O . SER A 1 85 ? -8.700 -3.321 7.373 1.00 94.56 85 SER A O 1
ATOM 682 N N . GLU A 1 86 ? -9.367 -4.631 5.665 1.00 94.12 86 GLU A N 1
ATOM 683 C CA . GLU A 1 86 ? -8.646 -5.834 6.08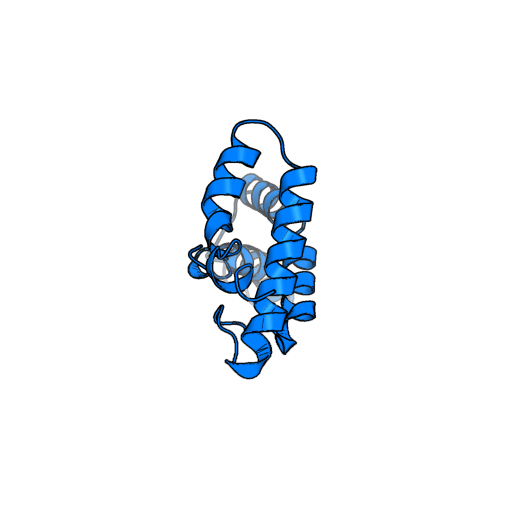4 1.00 94.12 86 GLU A CA 1
ATOM 684 C C . GLU A 1 86 ? -7.126 -5.628 6.046 1.00 94.12 86 GLU A C 1
ATOM 686 O O . GLU A 1 86 ? -6.434 -5.918 7.023 1.00 94.12 86 GLU A O 1
ATOM 691 N N . LEU A 1 87 ? -6.599 -5.036 4.967 1.00 94.12 87 LEU A N 1
ATOM 692 C CA . LEU A 1 87 ? -5.173 -4.695 4.861 1.00 94.12 87 LEU A CA 1
ATOM 693 C C . LEU A 1 87 ? -4.734 -3.755 5.982 1.00 94.12 87 LEU A C 1
ATOM 695 O O . LEU A 1 87 ? -3.676 -3.939 6.588 1.00 94.12 87 LEU A O 1
ATOM 699 N N . ARG A 1 88 ? -5.559 -2.749 6.284 1.00 95.12 88 ARG A N 1
ATOM 700 C CA . ARG A 1 88 ? -5.298 -1.820 7.378 1.00 95.12 88 ARG A CA 1
ATOM 701 C C . ARG A 1 88 ? -5.279 -2.539 8.724 1.00 95.12 88 ARG A C 1
ATOM 703 O O . ARG A 1 88 ? -4.402 -2.263 9.540 1.00 95.12 88 ARG A O 1
ATOM 710 N N . GLU A 1 89 ? -6.250 -3.407 8.988 1.00 96.12 89 GLU A N 1
ATOM 711 C CA . GLU A 1 89 ? -6.317 -4.161 10.239 1.00 96.12 89 GLU A CA 1
ATOM 712 C C . GLU A 1 89 ? -5.093 -5.066 10.410 1.00 96.12 89 GLU A C 1
ATOM 714 O O . GLU A 1 89 ? -4.439 -5.018 11.454 1.00 96.12 89 GLU A O 1
ATOM 719 N N . THR A 1 90 ? -4.751 -5.832 9.375 1.00 95.25 90 THR A N 1
ATOM 720 C CA . THR A 1 90 ? -3.594 -6.731 9.365 1.00 95.25 90 THR A CA 1
ATOM 721 C C . THR A 1 90 ? -2.288 -5.962 9.560 1.00 95.25 90 THR A C 1
ATOM 723 O O . THR A 1 90 ? -1.515 -6.300 10.456 1.00 95.25 90 THR A O 1
ATOM 726 N N . GLY A 1 91 ? -2.077 -4.868 8.819 1.00 93.88 91 GLY A N 1
ATOM 727 C CA . GLY A 1 91 ? -0.877 -4.036 8.956 1.00 93.88 91 GLY A CA 1
ATOM 728 C C . GLY A 1 91 ? -0.738 -3.395 10.342 1.00 93.88 91 GLY A C 1
ATOM 729 O O . GLY A 1 91 ? 0.343 -3.359 10.922 1.00 93.88 91 GLY A O 1
ATOM 730 N N . LEU A 1 92 ? -1.842 -2.948 10.949 1.00 96.12 92 LEU A N 1
ATOM 731 C CA . LEU A 1 92 ? -1.802 -2.377 12.302 1.00 96.12 92 LEU A CA 1
ATOM 732 C C . LEU A 1 92 ? -1.533 -3.400 13.407 1.00 96.12 92 LEU A C 1
ATOM 734 O O . LEU A 1 92 ? -1.114 -2.990 14.494 1.00 96.12 92 LEU A O 1
ATOM 738 N N . LYS A 1 93 ? -1.820 -4.685 13.162 1.00 96.88 93 LYS A N 1
ATOM 739 C CA . LYS A 1 93 ? -1.482 -5.786 14.072 1.00 96.88 93 LYS A CA 1
ATOM 740 C C . LYS A 1 93 ? -0.008 -6.180 13.963 1.00 96.88 93 LYS A C 1
ATOM 742 O O . LYS A 1 93 ? 0.558 -6.593 14.970 1.00 96.88 93 LYS A O 1
ATOM 747 N N . SER A 1 94 ? 0.600 -6.059 12.781 1.00 95.62 94 SER A N 1
ATOM 748 C CA . SER A 1 94 ? 2.000 -6.443 12.554 1.00 95.62 94 SER A CA 1
ATOM 749 C C . SER A 1 94 ? 3.010 -5.349 12.915 1.00 95.62 94 SER A C 1
ATOM 751 O O . SER A 1 94 ? 4.147 -5.664 13.251 1.00 95.62 94 SER A O 1
ATOM 753 N N . MET A 1 95 ? 2.617 -4.073 12.860 1.00 95.69 95 MET A N 1
ATOM 754 C CA . MET A 1 95 ? 3.508 -2.932 13.109 1.00 95.69 95 MET A CA 1
ATOM 755 C C . MET A 1 95 ? 3.472 -2.457 14.567 1.00 95.69 95 MET A C 1
ATOM 757 O O . MET A 1 95 ? 2.463 -2.582 15.262 1.00 95.69 95 MET A O 1
ATOM 761 N N . THR A 1 96 ? 4.548 -1.807 15.022 1.00 95.38 96 THR A N 1
ATOM 762 C CA . THR A 1 96 ? 4.615 -1.143 16.338 1.00 95.38 96 THR A CA 1
ATOM 763 C C . THR A 1 96 ? 5.284 0.236 16.243 1.00 95.38 96 THR A C 1
ATOM 765 O O . THR A 1 96 ? 5.796 0.630 15.197 1.00 95.38 96 THR A O 1
ATOM 768 N N . GLY A 1 97 ? 5.235 1.022 17.324 1.00 96.81 97 GLY A N 1
ATOM 769 C CA . GLY A 1 97 ? 5.947 2.301 17.413 1.00 96.81 97 GLY A CA 1
ATOM 770 C C . GLY A 1 97 ? 5.529 3.348 16.370 1.00 96.81 97 GLY A C 1
ATOM 771 O O . GLY A 1 97 ? 4.354 3.472 16.021 1.00 96.81 97 GLY A O 1
ATOM 772 N N . LYS A 1 98 ? 6.504 4.135 15.896 1.00 96.12 98 LYS A N 1
ATOM 773 C CA . LYS A 1 98 ? 6.282 5.252 14.960 1.00 96.12 98 LYS A CA 1
ATOM 774 C C . LYS A 1 98 ? 5.718 4.789 13.615 1.00 96.12 98 LYS A C 1
ATOM 776 O O . LYS A 1 98 ? 4.825 5.443 13.089 1.00 96.12 98 LYS A O 1
ATOM 781 N N . GLU A 1 99 ? 6.196 3.658 13.099 1.00 94.88 99 GLU A N 1
ATOM 782 C CA . GLU A 1 99 ? 5.719 3.072 11.841 1.00 94.88 99 GLU A CA 1
ATOM 783 C C . GLU A 1 99 ? 4.213 2.795 11.897 1.00 94.88 99 GLU A C 1
ATOM 785 O O . GLU A 1 99 ? 3.463 3.233 11.025 1.00 94.88 99 GLU A O 1
ATOM 790 N N . ARG A 1 100 ? 3.749 2.168 12.984 1.00 96.50 100 ARG A N 1
ATOM 791 C CA . ARG A 1 100 ? 2.325 1.902 13.199 1.00 96.50 100 ARG A CA 1
ATOM 792 C C . ARG A 1 100 ? 1.492 3.182 13.224 1.00 96.50 100 ARG A C 1
ATOM 794 O O . ARG A 1 100 ? 0.409 3.218 12.642 1.00 96.50 100 ARG A O 1
ATOM 801 N N . GLU A 1 101 ? 1.959 4.222 13.912 1.00 96.69 101 GLU A N 1
ATOM 802 C CA . GLU A 1 101 ? 1.217 5.485 14.013 1.00 96.69 101 GLU A CA 1
ATOM 803 C C . GLU A 1 101 ? 1.185 6.253 12.686 1.00 96.69 101 GLU A C 1
ATOM 805 O O . GLU A 1 101 ? 0.153 6.836 12.341 1.00 96.69 101 GLU A O 1
ATOM 810 N N . ASP A 1 102 ? 2.269 6.213 11.912 1.00 96.44 102 ASP A N 1
ATOM 811 C CA . ASP A 1 102 ? 2.318 6.798 10.573 1.00 96.44 102 ASP A CA 1
ATOM 812 C C . ASP A 1 102 ? 1.382 6.031 9.619 1.00 96.44 102 ASP A C 1
ATOM 814 O O . ASP A 1 102 ? 0.531 6.645 8.966 1.00 96.44 102 ASP A O 1
ATOM 818 N N . PHE A 1 103 ? 1.428 4.694 9.623 1.00 94.44 103 PHE A N 1
ATOM 819 C CA . PHE A 1 103 ? 0.531 3.844 8.835 1.00 94.44 103 PHE A CA 1
ATOM 820 C C . PHE A 1 103 ? -0.945 4.061 9.201 1.00 94.44 103 PHE A C 1
ATOM 822 O O . PHE A 1 103 ? -1.800 4.216 8.325 1.00 94.44 103 PHE A O 1
ATOM 829 N N . LYS A 1 104 ? -1.262 4.159 10.499 1.00 95.06 104 LYS A N 1
ATOM 830 C CA . LYS A 1 104 ? -2.616 4.439 11.005 1.00 95.06 104 LYS A CA 1
ATOM 831 C C . LYS A 1 104 ? -3.185 5.745 10.452 1.00 95.06 104 LYS A C 1
ATOM 833 O O . LYS A 1 104 ? -4.362 5.777 10.092 1.00 95.06 104 LYS A O 1
ATOM 838 N N . LYS A 1 105 ? -2.371 6.807 10.401 1.00 94.31 105 LYS A N 1
ATOM 839 C CA . LYS A 1 105 ? -2.761 8.117 9.852 1.00 94.31 105 LYS A CA 1
ATOM 840 C C . LYS A 1 105 ? -2.951 8.046 8.340 1.00 94.31 105 LYS A C 1
ATOM 842 O O . LYS A 1 105 ? -3.966 8.507 7.828 1.00 94.31 105 LYS A O 1
ATOM 847 N N . GLN A 1 106 ? -2.016 7.417 7.627 1.00 92.62 106 GLN A N 1
ATOM 848 C CA . GLN A 1 106 ? -2.072 7.290 6.167 1.00 92.62 106 GLN A CA 1
ATOM 849 C C . GLN A 1 106 ? -3.269 6.465 5.675 1.00 92.62 106 GLN A C 1
ATOM 851 O O . GLN A 1 106 ? -3.755 6.697 4.571 1.00 92.62 106 GLN A O 1
ATOM 856 N N . THR A 1 107 ? -3.758 5.528 6.490 1.00 94.44 107 THR A N 1
ATOM 857 C CA . THR A 1 107 ? -4.886 4.633 6.174 1.00 94.44 107 THR A CA 1
ATOM 858 C C . THR A 1 107 ? -6.207 5.055 6.819 1.00 94.44 107 THR A C 1
ATOM 860 O O . THR A 1 107 ? -7.199 4.332 6.738 1.00 94.44 107 THR A O 1
ATOM 863 N N . GLN A 1 108 ? -6.266 6.223 7.468 1.00 93.25 108 GLN A N 1
ATOM 864 C CA . GLN A 1 108 ? -7.470 6.678 8.172 1.00 93.25 108 GLN A CA 1
ATOM 865 C C . GLN A 1 108 ? -8.674 6.872 7.239 1.00 93.25 108 GLN A C 1
ATOM 867 O O . GLN A 1 108 ? -9.806 6.683 7.670 1.00 93.25 108 GLN A O 1
ATOM 872 N N . TRP A 1 109 ? -8.441 7.191 5.965 1.00 88.62 109 TRP A N 1
ATOM 873 C CA . TRP A 1 109 ? -9.483 7.413 4.954 1.00 88.62 109 TRP A CA 1
ATOM 874 C C . TRP A 1 109 ? -10.413 6.208 4.735 1.00 88.62 109 TRP A C 1
ATOM 876 O O . TRP A 1 109 ? -11.535 6.383 4.260 1.00 88.62 109 TRP A O 1
ATOM 886 N N . VAL A 1 110 ? -9.958 5.000 5.084 1.00 89.94 110 VAL A N 1
ATOM 887 C CA . VAL A 1 110 ? -10.753 3.767 5.012 1.00 89.94 110 VAL A CA 1
ATOM 888 C C . VAL A 1 110 ? -11.840 3.752 6.092 1.00 89.94 110 VAL A C 1
ATOM 890 O O . VAL A 1 110 ? -12.934 3.234 5.886 1.00 89.94 110 VAL A O 1
ATOM 893 N N . VAL A 1 111 ? -11.561 4.365 7.246 1.00 80.88 111 VAL A N 1
ATOM 894 C CA . VAL A 1 111 ? -12.498 4.469 8.366 1.00 80.88 111 VAL A CA 1
ATOM 895 C C . VAL A 1 111 ? -13.420 5.654 8.109 1.00 80.88 111 VAL A C 1
ATOM 897 O O . VAL A 1 111 ? -13.150 6.784 8.513 1.00 80.88 111 VAL A O 1
ATOM 900 N N . ARG A 1 112 ? -14.517 5.389 7.405 1.00 67.19 112 ARG A N 1
ATOM 901 C CA . ARG A 1 112 ? -15.585 6.359 7.174 1.00 67.19 112 ARG A CA 1
ATOM 902 C C . ARG A 1 112 ? -16.577 6.373 8.346 1.00 67.19 112 ARG A C 1
ATOM 904 O O . ARG A 1 112 ? -17.192 5.340 8.613 1.00 67.19 112 ARG A O 1
ATOM 911 N N . PRO A 1 113 ? -16.763 7.504 9.051 1.00 52.75 113 PRO A N 1
ATOM 912 C CA . PRO A 1 113 ? -17.771 7.616 10.109 1.00 52.75 113 PRO A CA 1
ATOM 913 C C . PRO A 1 113 ? -19.211 7.470 9.588 1.00 52.75 113 PRO A C 1
ATOM 915 O O . PRO A 1 113 ? -20.080 6.998 10.311 1.00 52.75 113 PRO A O 1
ATOM 918 N N . ASP A 1 114 ? -19.456 7.840 8.330 1.00 53.72 114 ASP A N 1
ATOM 919 C CA . ASP A 1 114 ? -20.772 7.990 7.699 1.00 53.72 114 ASP A CA 1
ATOM 920 C C . ASP A 1 114 ? -21.457 6.673 7.295 1.00 53.72 114 ASP A C 1
ATOM 922 O O . ASP A 1 114 ? -22.678 6.639 7.156 1.00 53.72 114 ASP A O 1
ATOM 926 N N . LEU A 1 115 ? -20.717 5.568 7.163 1.00 51.94 115 LEU A N 1
ATOM 927 C CA . LEU A 1 115 ? -21.293 4.257 6.820 1.00 51.94 115 LEU A CA 1
ATOM 928 C C . LEU A 1 115 ? -21.699 3.426 8.048 1.00 51.94 115 LEU A C 1
ATOM 930 O O . LEU A 1 115 ? -22.486 2.491 7.924 1.00 51.94 115 LEU A O 1
ATOM 934 N N . ASN A 1 116 ? -21.218 3.788 9.241 1.00 46.84 116 ASN A N 1
ATOM 935 C CA . ASN A 1 116 ? -21.553 3.101 10.493 1.00 46.84 116 ASN A CA 1
ATOM 936 C C . ASN A 1 116 ? -22.779 3.696 11.208 1.00 46.84 116 ASN A C 1
ATOM 938 O O . ASN A 1 116 ? -23.203 3.162 12.228 1.00 46.84 116 ASN A O 1
ATOM 942 N N . SER A 1 117 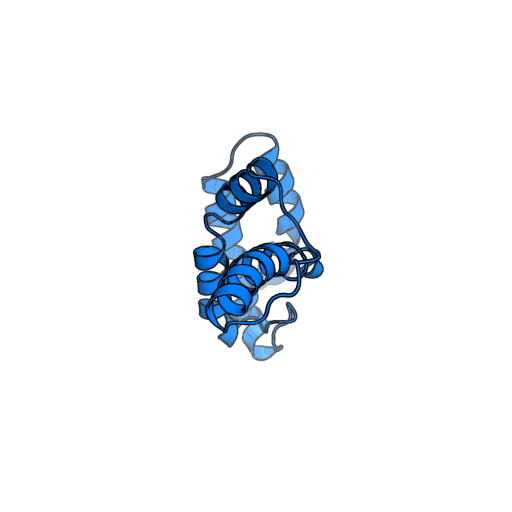? -23.360 4.780 10.683 1.00 44.00 117 SER A N 1
ATOM 943 C CA . SER A 1 117 ? -24.544 5.453 11.246 1.00 44.00 117 SER A CA 1
ATOM 944 C C . SER A 1 117 ? -25.873 5.017 10.614 1.00 44.00 117 SER A C 1
ATOM 946 O O . SER A 1 117 ? -26.903 5.606 10.918 1.00 44.00 117 SER A O 1
ATOM 948 N N . SER A 1 118 ? -25.862 4.022 9.720 1.00 46.34 118 SER A N 1
ATOM 949 C CA . SER A 1 118 ? -27.068 3.490 9.055 1.00 46.34 118 SER A CA 1
ATOM 950 C C . SER A 1 118 ? -27.414 2.053 9.474 1.00 46.34 118 SER A C 1
ATOM 952 O O . SER A 1 118 ? -28.000 1.309 8.689 1.00 46.34 118 SER A O 1
ATOM 954 N N . LYS A 1 119 ? -27.050 1.650 10.696 1.00 40.22 119 LYS A N 1
ATOM 955 C CA . LYS A 1 119 ? -27.621 0.465 11.351 1.00 40.22 119 LYS A CA 1
ATOM 956 C C . LYS A 1 119 ? -28.575 0.884 12.454 1.00 40.22 119 LYS A C 1
ATOM 958 O O . LYS A 1 119 ? -28.204 1.813 13.202 1.00 40.22 119 LYS A O 1
#

pLDDT: mean 75.12, std 20.02, range [24.02, 96.88]

Secondary structure (DSSP, 8-state):
--GGGS-TTTHHHHHHHHHHHHHHHHTT-----S----HHHHHHHHHHTTTHHHHHHHHHHTTTTSBTTTB--GGGHHHHHHHHHHHHHHHHHH--HHHHHHHHHHTGGG--GGGTT--

Radius of gyration: 20.44 Å; chains: 1; bounding box: 58×22×48 Å

Foldseek 3Di:
DPPVPPPPDDLVVVVCLVVVQVVCVVVPDPDPSPDDDDPVRVVVSVVVCPCVVVVVVVCVVCCVLAPPVRDGDPVSVVVVLVVLVVVLVVVLVVDDDPVNVVSCVVSVVSDDPVVVPPD

Organism: Aspergillus calidoustus (NCBI:txid454130)